Protein AF-A0A847N0I6-F1 (afdb_monomer_lite)

Secondary structure (DSSP, 8-state):
------TTTHIIIIIT-SS--------TT-S--

Radius of gyration: 11.21 Å; chains: 1; bounding box: 24×19×24 Å

Structure (mmCIF, N/CA/C/O backbone):
data_AF-A0A847N0I6-F1
#
_entry.id   AF-A0A847N0I6-F1
#
loop_
_atom_site.group_PDB
_atom_site.id
_atom_site.type_symbol
_atom_site.label_atom_id
_atom_site.label_alt_id
_atom_site.label_comp_id
_atom_site.label_asym_id
_atom_site.label_entity_id
_atom_site.label_seq_id
_atom_site.pdbx_PDB_ins_code
_atom_site.Cartn_x
_atom_site.Cartn_y
_atom_site.Cartn_z
_atom_site.occupancy
_atom_site.B_iso_or_equiv
_atom_site.auth_seq_id
_atom_site.auth_comp_id
_atom_site.auth_asym_id
_atom_site.auth_atom_id
_atom_site.pdbx_PDB_model_num
ATOM 1 N N . MET A 1 1 ? -11.598 0.552 -8.457 1.00 77.31 1 MET A N 1
ATOM 2 C CA . MET A 1 1 ? -10.998 1.856 -8.822 1.00 77.31 1 MET A CA 1
ATOM 3 C C . MET A 1 1 ? -9.582 1.877 -8.256 1.00 77.31 1 MET A C 1
ATOM 5 O O . MET A 1 1 ? -9.438 1.492 -7.105 1.00 77.31 1 MET A O 1
ATOM 9 N N . ILE A 1 2 ? -8.562 2.243 -9.041 1.00 87.88 2 ILE A N 1
ATOM 10 C CA . ILE A 1 2 ? -7.155 2.306 -8.594 1.00 87.88 2 ILE A CA 1
ATOM 11 C C . ILE A 1 2 ? -6.852 3.732 -8.125 1.00 87.88 2 ILE A C 1
ATOM 13 O O . ILE A 1 2 ? -7.171 4.686 -8.835 1.00 87.88 2 ILE A O 1
ATOM 17 N N . LYS A 1 3 ? -6.241 3.878 -6.945 1.00 93.75 3 LYS A N 1
ATOM 18 C CA . LYS A 1 3 ? -5.851 5.171 -6.369 1.00 93.75 3 LYS A CA 1
ATOM 19 C C . LYS A 1 3 ? -4.345 5.184 -6.129 1.00 93.75 3 LYS A C 1
ATOM 21 O O . LYS A 1 3 ? -3.825 4.297 -5.463 1.00 93.75 3 LYS A O 1
ATOM 26 N N . HIS A 1 4 ? -3.654 6.188 -6.669 1.00 95.19 4 HIS A N 1
ATOM 27 C CA . HIS A 1 4 ? -2.233 6.382 -6.394 1.00 95.19 4 HIS A CA 1
ATOM 28 C C . HIS A 1 4 ? -2.070 6.934 -4.985 1.00 95.19 4 HIS A C 1
ATOM 30 O O . HIS A 1 4 ? -2.676 7.947 -4.631 1.00 95.19 4 HIS A O 1
ATOM 36 N N . VAL A 1 5 ? -1.253 6.255 -4.191 1.00 96.56 5 VAL A N 1
ATOM 37 C CA . VAL A 1 5 ? -1.031 6.586 -2.789 1.00 96.56 5 VAL A CA 1
ATOM 38 C C . VAL A 1 5 ? 0.409 7.039 -2.628 1.00 96.56 5 VAL A C 1
ATOM 40 O O . VAL A 1 5 ? 1.328 6.424 -3.165 1.00 96.56 5 VAL A O 1
ATOM 43 N N . THR A 1 6 ? 0.613 8.123 -1.893 1.00 96.75 6 THR A N 1
ATOM 44 C CA . THR A 1 6 ? 1.947 8.591 -1.522 1.00 96.75 6 THR A CA 1
ATOM 45 C C . THR A 1 6 ? 2.174 8.335 -0.039 1.00 96.75 6 THR A C 1
ATOM 47 O O . THR A 1 6 ? 1.251 8.006 0.711 1.00 96.75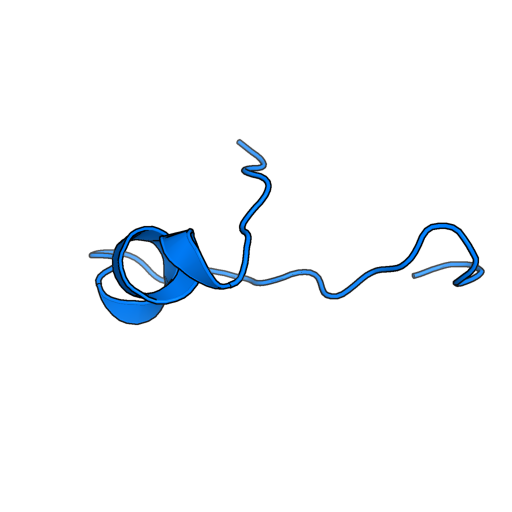 6 THR A O 1
ATOM 50 N N . LYS A 1 7 ? 3.405 8.559 0.424 1.00 96.75 7 LYS A N 1
ATOM 51 C CA . LYS A 1 7 ? 3.722 8.506 1.854 1.00 96.75 7 LYS A CA 1
ATOM 52 C C . LYS A 1 7 ? 2.809 9.411 2.694 1.00 96.75 7 LYS A C 1
ATOM 54 O O . LYS A 1 7 ? 2.423 9.011 3.785 1.00 96.75 7 LYS A O 1
ATOM 59 N N . SER A 1 8 ? 2.464 10.606 2.204 1.00 98.25 8 SER A N 1
ATOM 60 C CA . SER A 1 8 ? 1.641 11.559 2.961 1.00 98.25 8 SER A CA 1
ATOM 61 C C . SER A 1 8 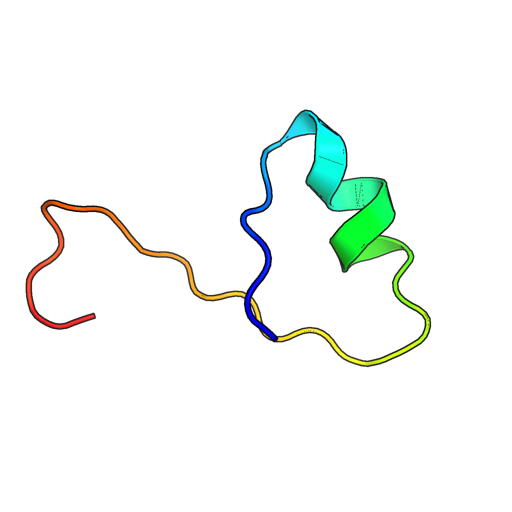? 0.173 11.145 3.062 1.00 98.25 8 SER A C 1
ATOM 63 O O . SER A 1 8 ? -0.500 11.560 3.999 1.00 98.25 8 SER A O 1
ATOM 65 N N . THR A 1 9 ? -0.325 10.321 2.137 1.00 97.69 9 THR A N 1
ATOM 66 C CA . THR A 1 9 ? -1.729 9.885 2.126 1.00 97.69 9 THR A CA 1
ATOM 67 C C . THR A 1 9 ? -1.925 8.460 2.643 1.00 97.69 9 THR A C 1
ATOM 69 O O . THR A 1 9 ? -3.058 8.066 2.900 1.00 97.69 9 THR A O 1
ATOM 72 N N . TYR A 1 10 ? -0.852 7.686 2.833 1.00 97.12 10 TYR A N 1
ATOM 73 C CA . TYR A 1 10 ? -0.926 6.266 3.193 1.00 97.12 10 TYR A CA 1
ATOM 74 C C . TYR A 1 10 ? -1.727 5.999 4.477 1.00 97.12 10 TYR A C 1
ATOM 76 O O . TYR A 1 10 ? -2.520 5.063 4.534 1.00 97.12 10 TYR A O 1
ATOM 84 N N . GLU A 1 11 ? -1.574 6.836 5.506 1.00 97.88 11 GLU A N 1
ATOM 85 C CA . GLU A 1 11 ? -2.300 6.652 6.768 1.00 97.88 11 GLU A CA 1
ATOM 86 C C . GLU A 1 11 ? -3.816 6.798 6.591 1.00 97.88 11 GLU A C 1
ATOM 88 O O . GLU A 1 11 ? -4.581 5.958 7.060 1.00 97.88 11 GLU A O 1
ATOM 93 N N . ALA A 1 12 ? -4.251 7.852 5.901 1.00 97.31 12 ALA A N 1
ATOM 94 C CA . ALA A 1 12 ? -5.669 8.122 5.698 1.00 97.31 12 ALA A CA 1
ATOM 95 C C . ALA A 1 12 ? -6.318 7.104 4.751 1.00 97.31 12 ALA A C 1
ATOM 97 O O . ALA A 1 12 ? -7.442 6.675 4.988 1.00 97.31 12 ALA A O 1
ATOM 98 N N . GLU A 1 13 ? -5.604 6.714 3.695 1.00 95.81 13 GLU A N 1
ATOM 99 C CA . GLU A 1 13 ? -6.167 5.936 2.587 1.00 95.81 13 GLU A CA 1
ATOM 100 C C . GLU A 1 13 ? -6.014 4.422 2.759 1.00 95.81 13 GLU A C 1
ATOM 102 O O . GLU A 1 13 ? -6.819 3.665 2.225 1.00 95.81 13 GLU A O 1
ATOM 107 N N . VAL A 1 14 ? -4.989 3.969 3.489 1.00 96.44 14 VAL A N 1
ATOM 108 C CA . VAL A 1 14 ? -4.699 2.538 3.676 1.00 96.44 14 VAL A CA 1
ATOM 109 C C . VAL A 1 14 ? -4.926 2.130 5.124 1.00 96.44 14 VAL A C 1
ATOM 111 O O . VAL A 1 14 ? -5.738 1.248 5.389 1.00 96.44 14 VAL A O 1
ATOM 114 N N . LEU A 1 15 ? -4.254 2.783 6.077 1.00 97.56 15 LEU A N 1
ATOM 115 C CA . LEU A 1 15 ? -4.298 2.350 7.482 1.00 97.56 15 LEU A CA 1
ATOM 116 C C . LEU A 1 15 ? -5.654 2.603 8.151 1.00 97.56 15 LEU A C 1
ATOM 118 O O . LEU A 1 15 ? -6.062 1.829 9.011 1.00 97.56 15 LEU A O 1
ATOM 122 N N . LYS A 1 16 ? -6.351 3.675 7.763 1.00 98.00 16 LYS A N 1
ATOM 123 C CA . LYS A 1 16 ? -7.678 4.039 8.288 1.00 98.00 16 LYS A CA 1
ATOM 124 C C . LYS A 1 16 ? -8.835 3.574 7.399 1.00 98.00 16 LYS A C 1
ATOM 126 O O . LYS A 1 16 ? -9.970 3.994 7.619 1.00 98.00 16 LYS A O 1
ATOM 131 N N . SER A 1 17 ? -8.572 2.727 6.401 1.00 97.25 17 SER A N 1
ATOM 132 C CA . SER A 1 17 ? -9.626 2.213 5.525 1.00 97.25 17 SER A CA 1
ATOM 133 C C . SER A 1 17 ? -10.628 1.363 6.310 1.00 97.25 17 SER A C 1
ATOM 135 O O . SER A 1 17 ? -10.255 0.492 7.094 1.00 97.25 17 SER A O 1
ATOM 137 N N . SER A 1 18 ? -11.919 1.591 6.068 1.00 97.75 18 SER A N 1
ATOM 138 C CA . SER A 1 18 ? -13.013 0.800 6.646 1.00 97.75 18 SER A CA 1
ATOM 139 C C . SER A 1 18 ? -13.209 -0.557 5.962 1.00 97.75 18 SER A C 1
ATOM 141 O O . SER A 1 18 ? -13.994 -1.378 6.434 1.00 97.75 18 SER A O 1
ATOM 143 N N . VAL A 1 19 ? -12.510 -0.798 4.852 1.00 95.94 19 VAL A N 1
ATOM 144 C CA . VAL A 1 19 ? -12.542 -2.047 4.083 1.00 95.94 19 VAL A CA 1
ATOM 145 C C . VAL A 1 19 ? -11.120 -2.543 3.810 1.00 95.94 19 VAL A C 1
ATOM 147 O O . VAL A 1 19 ? -10.192 -1.730 3.785 1.00 95.94 19 VAL A O 1
ATOM 150 N N . P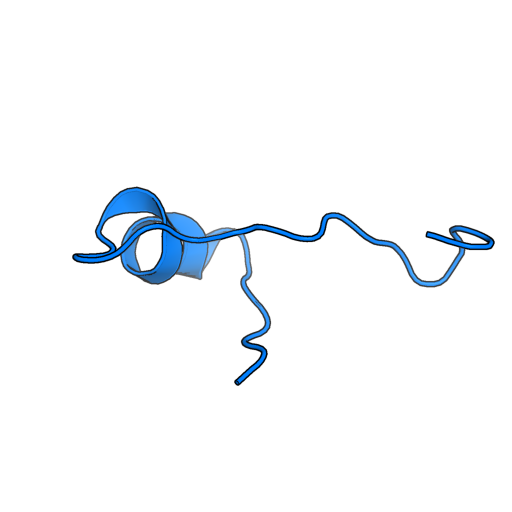RO A 1 20 ? -10.914 -3.851 3.572 1.00 96.94 20 PRO A N 1
ATOM 151 C CA . PRO A 1 20 ? -9.605 -4.369 3.191 1.00 96.94 20 PRO A CA 1
ATOM 152 C C . PRO A 1 20 ? -9.055 -3.678 1.938 1.00 96.94 20 PRO A C 1
ATOM 154 O O . PRO A 1 20 ? -9.773 -3.488 0.955 1.00 96.94 20 PR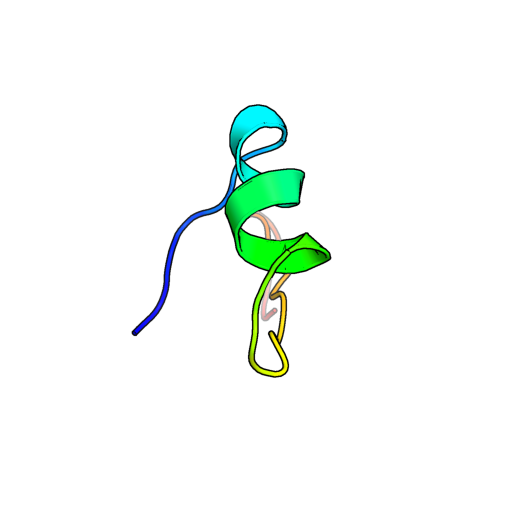O A O 1
ATOM 157 N N . VAL A 1 21 ? -7.768 -3.330 1.973 1.00 96.62 21 VAL A N 1
ATOM 158 C CA . VAL A 1 21 ? -7.054 -2.680 0.867 1.00 96.62 21 VAL A CA 1
ATOM 159 C C . VAL A 1 21 ? -5.941 -3.602 0.388 1.00 96.62 21 VAL A C 1
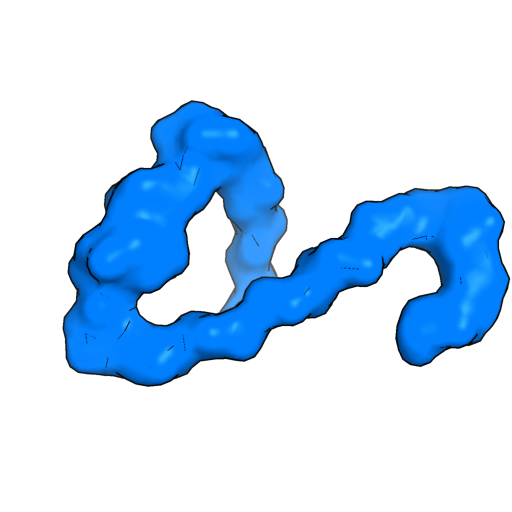ATOM 161 O O . VAL A 1 21 ? -5.170 -4.118 1.194 1.00 96.62 21 VAL A O 1
ATOM 164 N N . VAL A 1 22 ? -5.844 -3.787 -0.928 1.00 96.00 22 VAL A N 1
ATOM 165 C CA . VAL A 1 22 ? -4.704 -4.449 -1.573 1.00 96.00 22 VAL A CA 1
ATOM 166 C C . VAL A 1 22 ? -3.783 -3.366 -2.117 1.00 96.00 22 VAL A C 1
ATOM 168 O O . VAL A 1 22 ? -4.237 -2.478 -2.839 1.00 96.00 22 VAL A O 1
ATOM 171 N N . VAL A 1 23 ? -2.505 -3.429 -1.750 1.00 95.50 23 VAL A N 1
ATOM 172 C CA . VAL A 1 23 ? -1.493 -2.461 -2.179 1.00 95.50 23 VAL A CA 1
ATOM 173 C C . VAL A 1 23 ? -0.575 -3.128 -3.192 1.00 95.50 23 VAL A C 1
ATOM 175 O O . VAL A 1 23 ? 0.084 -4.114 -2.875 1.00 95.50 23 VAL A O 1
ATOM 178 N N . ASP A 1 24 ? -0.547 -2.571 -4.398 1.00 93.38 24 ASP A N 1
ATOM 179 C CA . ASP A 1 24 ? 0.394 -2.943 -5.449 1.00 93.38 24 ASP A CA 1
ATOM 180 C C . ASP A 1 24 ? 1.642 -2.053 -5.352 1.00 93.38 24 ASP A C 1
ATOM 182 O O . ASP A 1 24 ? 1.575 -0.831 -5.533 1.00 93.38 24 ASP A O 1
ATOM 186 N N . PHE A 1 25 ? 2.772 -2.666 -5.001 1.00 92.06 25 PHE A N 1
ATOM 187 C CA . PHE A 1 25 ? 4.064 -1.997 -4.935 1.00 92.06 25 PHE A CA 1
ATOM 188 C C . PHE A 1 25 ? 4.804 -2.213 -6.249 1.00 92.06 25 PHE A C 1
ATOM 190 O O . PHE A 1 25 ? 5.421 -3.253 -6.465 1.00 92.06 25 PHE A O 1
ATOM 197 N N . TRP A 1 26 ? 4.786 -1.192 -7.098 1.00 90.44 26 TRP A N 1
ATOM 198 C CA . TRP A 1 26 ? 5.385 -1.241 -8.425 1.00 90.44 26 TRP A CA 1
ATOM 199 C C . TRP A 1 26 ? 6.413 -0.124 -8.625 1.00 90.44 26 TRP A C 1
ATOM 201 O O . TRP A 1 26 ? 6.492 0.844 -7.862 1.00 90.44 26 TRP A O 1
ATOM 211 N N . ALA A 1 27 ? 7.189 -0.239 -9.697 1.00 89.88 27 ALA A N 1
ATOM 212 C CA . ALA A 1 27 ? 8.041 0.827 -10.201 1.00 89.88 27 ALA A CA 1
ATOM 213 C C . ALA A 1 27 ? 8.084 0.769 -11.731 1.00 89.88 27 ALA A C 1
ATOM 215 O O . ALA A 1 27 ? 8.032 -0.313 -12.305 1.00 89.88 27 ALA A O 1
ATOM 216 N N . ALA A 1 28 ? 8.238 1.911 -12.408 1.00 88.38 28 ALA A N 1
ATOM 217 C CA . ALA A 1 28 ? 8.219 1.976 -13.878 1.00 88.38 28 ALA A CA 1
ATOM 218 C C . ALA A 1 28 ? 9.333 1.175 -14.573 1.00 88.38 28 ALA A C 1
ATOM 220 O O . ALA A 1 28 ? 9.238 0.874 -15.758 1.00 88.38 28 ALA A O 1
ATOM 221 N N . TRP A 1 29 ? 10.390 0.849 -13.836 1.00 89.56 29 TRP A N 1
ATOM 222 C CA . TRP A 1 29 ? 11.522 0.047 -14.296 1.00 89.56 29 TRP A CA 1
ATOM 223 C C . TRP A 1 29 ? 11.438 -1.414 -13.841 1.00 89.56 29 TRP A C 1
ATOM 225 O O . TRP A 1 29 ? 12.300 -2.214 -14.202 1.00 89.56 29 TRP A O 1
ATOM 235 N N . CYS A 1 30 ? 10.426 -1.773 -13.050 1.00 85.75 30 CYS A N 1
ATOM 236 C CA . CYS A 1 30 ? 10.171 -3.158 -12.708 1.00 85.75 30 CYS A CA 1
ATOM 237 C C . CYS A 1 30 ? 9.527 -3.819 -13.934 1.00 85.75 30 CYS A C 1
ATOM 239 O O . CYS A 1 30 ? 8.393 -3.503 -14.290 1.00 85.75 30 CYS A O 1
ATOM 241 N N . GLY A 1 31 ? 10.274 -4.704 -14.611 1.00 74.25 31 GLY A N 1
ATOM 242 C CA . GLY A 1 31 ? 9.700 -5.662 -15.569 1.00 74.25 31 GLY A CA 1
ATOM 243 C C . GLY A 1 31 ? 8.594 -6.500 -14.906 1.00 74.25 31 GLY A C 1
ATOM 244 O O . GLY A 1 31 ? 8.425 -6.364 -13.697 1.00 74.25 31 GLY A O 1
ATOM 245 N N . PRO A 1 32 ? 7.852 -7.333 -15.668 1.00 72.50 32 PRO A N 1
ATOM 246 C CA . PRO A 1 32 ? 6.486 -7.770 -15.343 1.00 72.50 32 PRO A CA 1
ATOM 247 C C . PRO A 1 32 ? 6.241 -7.895 -13.834 1.00 72.50 32 PRO A C 1
ATOM 249 O O . PRO A 1 32 ? 6.829 -8.766 -13.193 1.00 72.50 32 PRO A O 1
ATOM 252 N N . CYS A 1 33 ? 5.449 -6.944 -13.322 1.00 62.28 33 CYS A N 1
ATOM 253 C CA . CYS A 1 33 ? 5.071 -6.807 -11.916 1.00 62.28 33 CYS A CA 1
ATOM 254 C C . CYS A 1 33 ? 4.351 -8.047 -11.386 1.00 62.28 33 CYS A C 1
ATOM 256 O O . CYS A 1 33 ? 3.507 -8.601 -12.130 1.00 62.28 33 CYS A O 1
#

Foldseek 3Di:
DDDDDDPVCCCVPAVVDPDHDDDDDDDPPDPPD

Sequence (33 aa):
MIKHVTKSTYEAEVLKSSVPVVVDFWAAWCGPC

pLD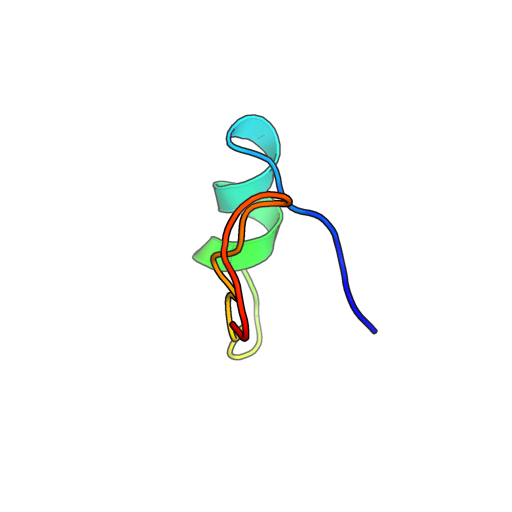DT: mean 91.96, std 8.47, range [62.28, 98.25]